Protein AF-A0A350I741-F1 (afdb_monomer_lite)

Structure (mmCIF, N/CA/C/O backbone):
data_AF-A0A350I741-F1
#
_entry.id   AF-A0A350I741-F1
#
loop_
_atom_site.group_PDB
_atom_site.id
_atom_site.type_symbol
_atom_site.label_atom_id
_atom_site.label_alt_id
_atom_site.label_comp_id
_atom_site.label_asym_id
_atom_site.label_entity_id
_atom_site.label_seq_id
_atom_site.pdbx_PDB_ins_code
_atom_site.Cartn_x
_atom_site.Cartn_y
_atom_site.Cartn_z
_atom_site.occupancy
_atom_site.B_iso_or_equiv
_atom_site.auth_seq_id
_atom_site.auth_comp_id
_atom_site.auth_asym_id
_atom_site.auth_atom_id
_atom_site.pdbx_PDB_model_num
ATOM 1 N N . VAL A 1 1 ? -9.904 -10.440 -8.939 1.00 50.00 1 VAL A N 1
ATOM 2 C CA . VAL A 1 1 ? -9.851 -10.001 -7.521 1.00 50.00 1 VAL A CA 1
ATOM 3 C C . VAL A 1 1 ? -10.732 -10.909 -6.681 1.00 50.00 1 VAL A C 1
ATOM 5 O O . VAL A 1 1 ? -11.933 -10.967 -6.919 1.00 50.00 1 VAL A O 1
ATOM 8 N N . ILE A 1 2 ? -10.148 -11.651 -5.741 1.00 50.00 2 ILE A N 1
ATOM 9 C CA . ILE A 1 2 ? -10.915 -12.431 -4.761 1.00 50.00 2 ILE A CA 1
ATOM 10 C C . ILE A 1 2 ? -11.166 -11.509 -3.566 1.00 50.00 2 ILE A C 1
ATOM 12 O O . ILE A 1 2 ? -10.208 -11.006 -2.982 1.00 50.00 2 ILE A O 1
ATOM 16 N N . ASN A 1 3 ? -12.435 -11.261 -3.238 1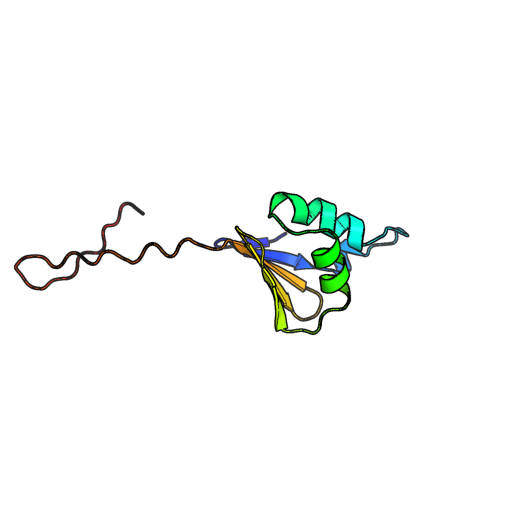.00 50.53 3 ASN A N 1
ATOM 17 C CA . ASN A 1 3 ? -12.841 -10.455 -2.088 1.00 50.53 3 ASN A CA 1
ATOM 18 C C . ASN A 1 3 ? -13.361 -11.395 -0.992 1.00 50.53 3 ASN A C 1
ATOM 20 O O . ASN A 1 3 ? -14.352 -12.101 -1.189 1.00 50.53 3 ASN A O 1
ATOM 24 N N . ARG A 1 4 ? -12.659 -11.454 0.140 1.00 49.25 4 ARG A N 1
ATOM 25 C CA . ARG A 1 4 ? -13.062 -12.222 1.326 1.00 49.25 4 ARG A CA 1
ATOM 26 C C . ARG A 1 4 ? -12.798 -11.349 2.549 1.00 49.25 4 ARG A C 1
ATOM 28 O O . ARG A 1 4 ? -11.672 -10.910 2.740 1.00 49.25 4 ARG A O 1
ATOM 35 N N . PHE A 1 5 ? -13.826 -11.106 3.363 1.00 56.81 5 PHE A N 1
ATOM 36 C CA . PHE A 1 5 ? -13.713 -10.471 4.686 1.00 56.81 5 PHE A CA 1
ATOM 37 C C . PHE A 1 5 ? -12.875 -9.173 4.736 1.00 56.81 5 PHE A C 1
ATOM 39 O O . PHE A 1 5 ? -12.038 -9.012 5.615 1.00 56.81 5 PHE A O 1
ATOM 46 N N . GLY A 1 6 ? -13.068 -8.245 3.790 1.00 64.31 6 GLY A N 1
ATOM 47 C CA . GLY A 1 6 ? -12.369 -6.947 3.802 1.00 64.31 6 GLY A CA 1
ATOM 48 C C . GLY A 1 6 ? -10.929 -6.972 3.270 1.00 64.31 6 GLY A C 1
ATOM 49 O O . GLY A 1 6 ? -10.233 -5.958 3.355 1.00 64.31 6 GLY A O 1
ATOM 50 N N . TYR A 1 7 ? -10.502 -8.099 2.692 1.00 70.19 7 TYR A N 1
ATOM 51 C CA . TYR A 1 7 ? -9.226 -8.245 1.999 1.00 70.19 7 TYR A CA 1
ATOM 52 C C . TYR A 1 7 ? -9.440 -8.385 0.494 1.00 70.19 7 TYR A C 1
ATOM 54 O O . TYR A 1 7 ? -10.281 -9.170 0.039 1.00 70.19 7 TYR A O 1
ATOM 62 N N . GLN A 1 8 ? -8.630 -7.660 -0.275 1.00 79.62 8 GLN A N 1
ATOM 63 C CA . GLN A 1 8 ? -8.526 -7.821 -1.721 1.00 79.62 8 GLN A CA 1
ATOM 64 C C . GLN A 1 8 ? -7.128 -8.316 -2.083 1.00 79.62 8 GLN A C 1
ATOM 66 O O . GLN A 1 8 ? -6.126 -7.675 -1.767 1.00 79.62 8 GLN A O 1
ATOM 71 N N . LEU A 1 9 ? -7.074 -9.465 -2.762 1.00 79.31 9 LEU A N 1
ATOM 72 C CA . LEU A 1 9 ? -5.841 -10.003 -3.331 1.00 79.31 9 LEU A CA 1
ATOM 73 C C . LEU A 1 9 ? -5.692 -9.539 -4.780 1.00 79.31 9 LEU A C 1
ATOM 75 O O . LEU A 1 9 ? -6.577 -9.782 -5.612 1.00 79.31 9 LEU A O 1
ATOM 79 N N . ILE A 1 10 ? -4.552 -8.921 -5.069 1.00 79.31 10 ILE A N 1
ATOM 80 C CA . ILE A 1 10 ? -4.164 -8.450 -6.395 1.00 79.31 10 ILE A CA 1
ATOM 81 C C . ILE A 1 10 ? -2.883 -9.179 -6.777 1.00 79.31 10 ILE A C 1
ATOM 83 O O . ILE A 1 10 ? -1.881 -9.094 -6.066 1.00 79.31 10 ILE A O 1
ATOM 87 N N . ARG A 1 11 ? -2.915 -9.914 -7.887 1.00 76.94 11 ARG A N 1
ATOM 88 C CA . ARG A 1 11 ? -1.741 -10.625 -8.386 1.00 76.94 11 ARG A CA 1
ATOM 89 C C . ARG A 1 11 ? -1.017 -9.756 -9.404 1.00 76.94 11 ARG A C 1
ATOM 91 O O . ARG A 1 11 ? -1.647 -9.215 -10.311 1.00 76.94 11 ARG A O 1
ATOM 98 N N . LEU A 1 12 ? 0.285 -9.562 -9.213 1.00 73.06 12 LEU A N 1
ATOM 99 C CA . LEU A 1 12 ? 1.065 -8.664 -10.065 1.00 73.06 12 LEU A CA 1
ATOM 100 C C . LEU A 1 12 ? 1.306 -9.251 -11.456 1.00 73.06 12 LEU A C 1
ATOM 102 O O . LEU A 1 12 ? 1.338 -8.506 -12.424 1.00 73.06 12 LEU A O 1
ATOM 106 N N . ASP A 1 13 ? 1.431 -10.568 -11.570 1.00 71.31 13 ASP A N 1
ATOM 107 C CA . ASP A 1 13 ? 1.568 -11.274 -12.848 1.00 71.31 13 ASP A CA 1
ATOM 108 C C . ASP A 1 13 ? 0.357 -11.061 -13.774 1.00 71.31 13 ASP A C 1
ATOM 110 O O . ASP A 1 13 ? 0.531 -10.847 -14.970 1.00 71.31 13 ASP A O 1
ATOM 114 N N . GLU A 1 14 ? -0.859 -11.016 -13.224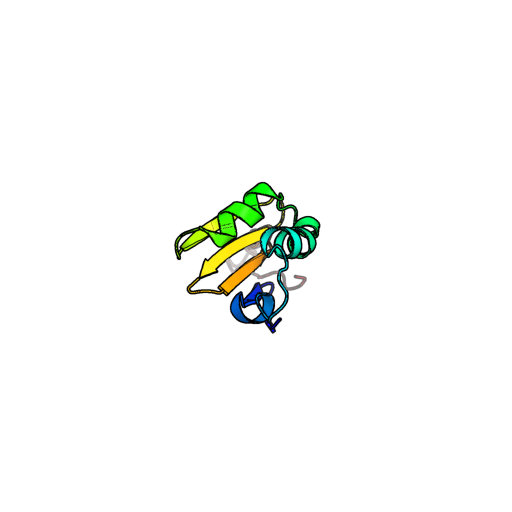 1.00 67.81 14 GLU A N 1
ATOM 115 C CA . GLU A 1 14 ? -2.079 -10.697 -13.980 1.00 67.81 14 GLU A CA 1
ATOM 116 C C . GLU A 1 14 ? -2.102 -9.238 -14.481 1.00 67.81 14 GLU A C 1
ATOM 118 O O . GLU A 1 14 ? -2.666 -8.966 -15.542 1.00 67.81 14 GLU A O 1
ATOM 123 N N . LEU A 1 15 ? -1.471 -8.308 -13.750 1.00 65.62 15 LEU A N 1
ATOM 124 C CA . LEU A 1 15 ? -1.363 -6.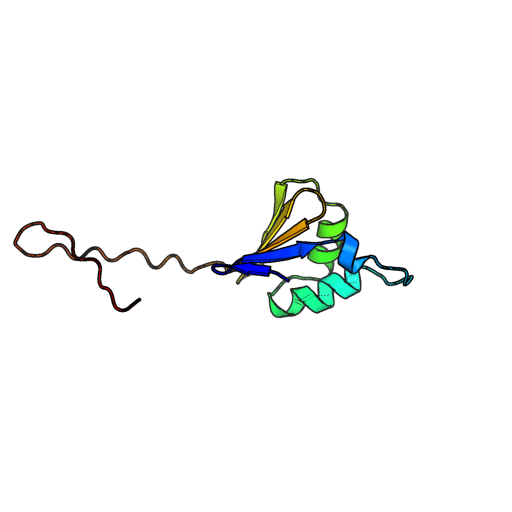887 -14.118 1.00 65.62 15 LEU A CA 1
ATOM 125 C C . LEU A 1 15 ? -0.284 -6.609 -15.177 1.00 65.62 15 LEU A C 1
ATOM 127 O O . LEU A 1 15 ? -0.337 -5.575 -15.836 1.00 65.62 15 LEU A O 1
ATOM 131 N N . VAL A 1 16 ? 0.689 -7.510 -15.331 1.00 60.16 16 VAL A N 1
ATOM 132 C CA . VAL A 1 16 ? 1.884 -7.330 -16.178 1.00 60.16 16 VAL A CA 1
ATOM 133 C C . VAL A 1 16 ? 1.685 -7.878 -17.606 1.00 60.16 16 VAL A C 1
ATOM 135 O O . VAL A 1 16 ? 2.608 -7.843 -18.412 1.00 60.16 16 VAL A O 1
ATOM 138 N N . ASN A 1 17 ? 0.485 -8.345 -17.970 1.00 53.59 17 ASN A N 1
ATOM 139 C CA . ASN A 1 17 ? 0.241 -8.945 -19.287 1.00 53.59 17 ASN A CA 1
ATOM 140 C C . ASN A 1 17 ? 0.507 -7.979 -20.468 1.00 53.59 17 ASN A C 1
ATOM 142 O O . ASN A 1 17 ? -0.258 -7.047 -20.718 1.00 53.59 17 ASN A O 1
ATOM 146 N N . ASP A 1 18 ? 1.586 -8.283 -21.200 1.00 51.56 18 ASP A N 1
ATOM 147 C CA . ASP A 1 18 ? 1.974 -7.974 -22.592 1.00 51.56 18 ASP A CA 1
ATOM 148 C C . ASP A 1 18 ? 1.943 -6.538 -23.133 1.00 51.56 18 ASP A C 1
ATOM 150 O O . ASP A 1 18 ? 2.494 -6.283 -24.208 1.00 51.56 18 ASP A O 1
ATOM 154 N N . TYR A 1 19 ? 1.388 -5.566 -22.421 1.00 49.19 19 TYR A N 1
ATOM 155 C CA . TYR A 1 19 ? 1.459 -4.172 -22.839 1.00 49.19 19 TYR A CA 1
ATOM 156 C C . TYR A 1 19 ? 2.592 -3.462 -22.104 1.00 49.19 19 TYR A C 1
ATOM 158 O O . TYR A 1 19 ? 2.767 -3.621 -20.901 1.00 49.19 19 TYR A O 1
ATOM 166 N N . ASN A 1 20 ? 3.354 -2.661 -22.852 1.00 55.75 20 ASN A N 1
ATOM 167 C CA . ASN A 1 20 ? 4.452 -1.787 -22.420 1.00 55.75 20 ASN A CA 1
ATOM 168 C C . ASN A 1 20 ? 3.948 -0.645 -21.504 1.00 55.75 20 ASN A C 1
ATOM 170 O O . ASN A 1 20 ? 4.179 0.536 -21.759 1.00 55.75 20 ASN A O 1
ATOM 174 N N . VAL A 1 21 ? 3.137 -0.999 -20.511 1.00 62.94 21 VAL A N 1
ATOM 175 C CA . VAL A 1 21 ? 2.393 -0.113 -19.632 1.00 62.94 21 VAL A CA 1
ATOM 176 C C . VAL A 1 21 ? 3.206 0.066 -18.371 1.00 62.94 21 VAL A C 1
ATOM 178 O O . VAL A 1 21 ? 3.698 -0.892 -17.774 1.00 62.94 21 VAL A O 1
ATOM 181 N N . ASP A 1 22 ? 3.332 1.321 -17.958 1.00 76.31 22 ASP A N 1
ATOM 182 C CA . ASP A 1 22 ? 3.909 1.655 -16.673 1.00 76.31 22 ASP A CA 1
ATOM 183 C C . ASP A 1 22 ? 3.011 1.091 -15.559 1.00 76.31 22 ASP A C 1
ATOM 185 O O . ASP A 1 22 ? 1.984 1.665 -15.189 1.00 76.31 22 ASP A O 1
ATOM 189 N N . VAL A 1 23 ? 3.403 -0.070 -15.031 1.00 77.62 23 VAL A N 1
ATOM 190 C CA . VAL A 1 23 ? 2.701 -0.778 -13.953 1.00 77.62 23 VAL A CA 1
ATOM 191 C C . VAL A 1 23 ? 2.524 0.134 -12.735 1.00 77.62 23 VAL A C 1
ATOM 193 O O . VAL A 1 23 ? 1.539 0.006 -12.011 1.00 77.62 23 VAL A O 1
ATOM 196 N N . SER A 1 24 ? 3.420 1.108 -12.524 1.00 77.88 24 SER A N 1
ATOM 197 C CA . SER A 1 24 ? 3.294 2.054 -11.413 1.00 77.88 24 SER A CA 1
ATOM 198 C C . SER A 1 24 ? 2.100 2.997 -11.582 1.00 77.88 24 SER A C 1
ATOM 200 O O . SER A 1 24 ? 1.401 3.264 -10.602 1.00 77.88 24 SER A O 1
ATOM 202 N N . GLN A 1 25 ? 1.795 3.422 -12.814 1.00 82.56 25 GLN A N 1
ATOM 203 C CA . GLN A 1 25 ? 0.596 4.209 -13.109 1.00 82.56 25 GLN A CA 1
ATOM 204 C C . GLN A 1 25 ? -0.680 3.380 -12.966 1.00 82.56 25 GLN A C 1
ATOM 206 O O . GLN A 1 25 ? -1.658 3.884 -12.418 1.00 82.56 25 GLN A O 1
ATOM 211 N N . LEU A 1 26 ? -0.676 2.115 -13.403 1.00 82.88 26 LEU A N 1
ATOM 212 C CA . LEU A 1 26 ? -1.824 1.218 -13.212 1.00 82.88 26 LEU A CA 1
ATOM 213 C C . LEU A 1 26 ? -2.119 0.991 -11.727 1.00 82.88 26 LEU A C 1
ATOM 215 O O . LEU A 1 26 ? -3.265 1.113 -11.293 1.00 82.88 26 LEU A O 1
ATOM 219 N N . LEU A 1 27 ? -1.082 0.707 -10.935 1.00 84.81 27 LEU A N 1
ATOM 220 C CA . LEU A 1 27 ? -1.222 0.553 -9.490 1.00 84.81 27 LEU A CA 1
ATOM 221 C C . LEU A 1 27 ? -1.715 1.846 -8.844 1.00 84.81 27 LEU A C 1
ATOM 223 O O . LEU A 1 27 ? -2.582 1.788 -7.980 1.00 84.81 27 LEU A O 1
ATOM 227 N N . TYR A 1 28 ? -1.231 3.008 -9.286 1.00 87.12 28 TYR A N 1
ATOM 228 C CA . TYR A 1 28 ? -1.718 4.287 -8.778 1.00 87.12 28 TYR A CA 1
ATOM 229 C C . TYR A 1 28 ? -3.191 4.534 -9.121 1.00 87.12 28 TYR A C 1
ATOM 231 O O . TYR A 1 28 ? -3.962 4.911 -8.242 1.00 87.12 28 TYR A O 1
ATOM 239 N N . GLN A 1 29 ? -3.624 4.264 -10.354 1.00 85.88 29 GLN A N 1
ATOM 240 C CA . GLN A 1 29 ? -5.040 4.362 -10.722 1.00 85.88 29 GLN A CA 1
ATOM 241 C C . GLN A 1 29 ? -5.907 3.461 -9.839 1.00 85.88 29 GLN A C 1
ATOM 243 O O . GLN A 1 29 ? -6.954 3.899 -9.366 1.00 85.88 29 GLN A O 1
ATOM 248 N N . PHE A 1 30 ? -5.440 2.245 -9.551 1.00 85.31 30 PHE A N 1
ATOM 249 C CA . PHE A 1 30 ? -6.159 1.310 -8.693 1.00 85.31 30 PHE A CA 1
ATOM 250 C C . PHE A 1 30 ? -6.152 1.731 -7.214 1.00 85.31 30 PHE A C 1
ATOM 252 O O . PHE A 1 30 ? -7.170 1.616 -6.533 1.00 85.31 30 PHE A O 1
ATOM 259 N N . PHE A 1 31 ? -5.023 2.232 -6.704 1.00 88.56 31 PHE A N 1
ATOM 260 C CA . PHE A 1 31 ? -4.835 2.501 -5.277 1.00 88.56 31 PHE A CA 1
ATOM 261 C C . PHE A 1 31 ? -5.126 3.932 -4.825 1.00 88.56 31 PHE A C 1
ATOM 263 O O . PHE A 1 31 ? -5.293 4.168 -3.625 1.00 88.56 31 PHE A O 1
ATOM 270 N N . SER A 1 32 ? -5.257 4.876 -5.757 1.00 88.06 32 SER A N 1
ATOM 271 C CA . SER A 1 32 ? -5.589 6.275 -5.458 1.00 88.06 32 SER A CA 1
ATOM 272 C C . SER A 1 32 ? -6.915 6.409 -4.703 1.00 88.06 32 SER A C 1
ATOM 274 O O . SER A 1 32 ? -6.997 7.169 -3.740 1.00 88.06 32 SER A O 1
ATOM 276 N N . GLY A 1 33 ? -7.919 5.593 -5.052 1.00 85.94 33 GLY A N 1
ATOM 277 C CA . GLY A 1 33 ? -9.211 5.537 -4.358 1.00 85.94 33 GLY A CA 1
ATOM 278 C C . GLY A 1 33 ? -9.141 5.027 -2.914 1.00 85.94 33 GLY A C 1
ATOM 279 O O . GLY A 1 33 ? -10.080 5.233 -2.150 1.00 85.94 33 GLY A O 1
ATOM 280 N N . TYR A 1 34 ? -8.028 4.403 -2.519 1.00 88.19 34 TYR A N 1
ATOM 281 C CA . TYR A 1 34 ? -7.781 3.931 -1.155 1.00 88.19 34 TYR A CA 1
ATOM 282 C C . TYR A 1 34 ? -6.812 4.842 -0.383 1.00 88.19 34 TYR A C 1
ATOM 284 O O . TYR A 1 34 ? -6.430 4.510 0.733 1.00 88.19 34 TYR A O 1
ATOM 292 N N . GLY A 1 35 ? -6.424 5.994 -0.946 1.00 88.94 35 GLY A N 1
ATOM 293 C CA . GLY A 1 35 ? -5.582 6.991 -0.275 1.00 88.94 35 GLY A CA 1
ATOM 294 C C . GLY A 1 35 ? -4.074 6.767 -0.416 1.00 88.94 35 GLY A C 1
ATOM 295 O O . GLY A 1 35 ? -3.303 7.354 0.341 1.00 88.94 35 GLY A O 1
ATOM 296 N N . PHE A 1 36 ? -3.633 5.931 -1.359 1.00 90.94 36 PHE A N 1
ATOM 297 C CA . PHE A 1 36 ? -2.208 5.744 -1.642 1.00 90.94 36 PHE A CA 1
ATOM 298 C C . PHE A 1 36 ? -1.701 6.726 -2.696 1.00 90.94 36 PHE A C 1
ATOM 300 O O . PHE A 1 36 ? -2.389 7.056 -3.663 1.00 90.94 36 PHE A O 1
ATOM 307 N N . THR A 1 37 ? -0.460 7.175 -2.519 1.00 91.12 37 THR A N 1
ATOM 308 C CA . THR A 1 37 ? 0.202 8.090 -3.455 1.00 91.12 37 THR A CA 1
ATOM 309 C C . THR A 1 37 ? 0.893 7.339 -4.591 1.00 91.12 37 THR A C 1
ATOM 311 O O . THR A 1 37 ? 1.178 6.141 -4.500 1.00 91.12 37 THR A O 1
ATOM 314 N N . GLU A 1 38 ? 1.223 8.060 -5.661 1.00 88.56 38 GLU A N 1
ATOM 315 C CA . GLU A 1 38 ? 2.013 7.520 -6.771 1.00 88.56 38 GLU A CA 1
ATOM 316 C C . GLU A 1 38 ? 3.387 7.008 -6.294 1.00 88.56 38 GLU A C 1
ATOM 318 O O . GLU A 1 38 ? 3.842 5.943 -6.714 1.00 88.56 38 GLU A O 1
ATOM 323 N N . ASP A 1 39 ? 4.021 7.715 -5.353 1.00 89.19 39 ASP A N 1
ATOM 324 C CA . ASP A 1 39 ? 5.291 7.302 -4.745 1.00 89.19 39 ASP A CA 1
ATOM 325 C C . ASP A 1 39 ? 5.159 5.974 -3.979 1.00 89.19 39 ASP A C 1
ATOM 327 O O . ASP A 1 39 ? 6.017 5.097 -4.113 1.00 89.19 39 ASP A O 1
ATOM 331 N N . ASN A 1 40 ? 4.056 5.765 -3.246 1.00 88.25 40 ASN A N 1
ATOM 332 C CA . ASN A 1 40 ? 3.796 4.471 -2.606 1.00 88.25 40 ASN A CA 1
ATOM 333 C C . ASN A 1 40 ? 3.710 3.346 -3.643 1.00 88.25 40 ASN A C 1
ATOM 335 O O . ASN A 1 40 ? 4.303 2.290 -3.439 1.00 88.25 40 ASN A O 1
ATOM 339 N N . CYS A 1 41 ? 3.037 3.582 -4.771 1.00 86.44 41 CYS A N 1
ATOM 340 C CA . CYS A 1 41 ? 2.859 2.583 -5.827 1.00 86.44 41 CYS A CA 1
ATOM 341 C C . CYS A 1 41 ? 4.185 2.229 -6.520 1.00 86.44 41 CYS A C 1
ATOM 343 O O . CYS A 1 41 ? 4.468 1.053 -6.748 1.00 86.44 41 CYS A O 1
ATOM 345 N N . LYS A 1 42 ? 5.049 3.222 -6.774 1.00 86.56 42 LYS A N 1
ATOM 346 C CA . LYS A 1 42 ? 6.411 2.994 -7.293 1.00 86.56 42 LYS A CA 1
ATOM 347 C C . LYS A 1 42 ? 7.258 2.172 -6.324 1.00 86.56 42 LYS A C 1
ATOM 349 O O . LYS A 1 42 ? 7.950 1.240 -6.734 1.00 86.56 42 LYS A O 1
ATOM 354 N N . LYS A 1 43 ? 7.173 2.477 -5.027 1.00 88.50 43 LYS A N 1
ATOM 355 C CA . LYS A 1 43 ? 7.883 1.724 -3.985 1.00 88.50 43 LYS A CA 1
ATOM 356 C C . LYS A 1 43 ? 7.347 0.301 -3.832 1.00 88.50 43 LYS A C 1
ATOM 358 O O . LYS A 1 43 ? 8.152 -0.602 -3.644 1.00 88.50 43 LYS A O 1
ATOM 363 N N . CYS A 1 44 ? 6.041 0.071 -3.988 1.00 84.44 44 CYS A N 1
ATOM 364 C CA . CYS A 1 44 ? 5.439 -1.269 -3.923 1.00 84.44 44 CYS A CA 1
ATOM 365 C C . CYS A 1 44 ? 6.064 -2.247 -4.929 1.00 84.44 44 CYS A C 1
ATOM 367 O O . CYS A 1 44 ? 6.285 -3.405 -4.591 1.00 84.44 44 CYS A O 1
ATOM 369 N N . LEU A 1 45 ? 6.397 -1.779 -6.137 1.00 82.00 45 LEU A N 1
ATOM 370 C CA . LEU A 1 45 ? 6.971 -2.614 -7.201 1.00 82.00 45 LEU A CA 1
ATOM 371 C C . LEU A 1 45 ? 8.385 -3.123 -6.903 1.00 82.00 45 LEU A C 1
ATOM 373 O O . LEU A 1 45 ? 8.796 -4.149 -7.435 1.00 82.00 45 LEU A O 1
ATOM 377 N N . THR A 1 46 ? 9.137 -2.400 -6.073 1.00 84.69 46 THR A N 1
ATOM 378 C CA . THR A 1 46 ? 10.529 -2.733 -5.719 1.00 84.69 46 THR A CA 1
ATOM 379 C C . THR A 1 46 ? 10.683 -3.158 -4.257 1.00 84.69 46 THR A C 1
ATOM 381 O O . THR A 1 46 ? 11.786 -3.471 -3.804 1.00 84.69 46 THR A O 1
ATOM 384 N N . ALA A 1 47 ? 9.581 -3.183 -3.509 1.00 86.75 47 ALA A N 1
ATOM 385 C CA . ALA A 1 47 ? 9.552 -3.527 -2.102 1.00 86.75 47 ALA A CA 1
ATOM 386 C C . ALA A 1 47 ? 9.839 -5.014 -1.866 1.00 86.75 47 ALA A C 1
ATOM 388 O O . ALA A 1 47 ? 9.498 -5.891 -2.662 1.00 86.75 47 ALA A O 1
ATOM 389 N N . LYS A 1 48 ? 10.456 -5.311 -0.721 1.00 90.44 48 LYS A N 1
ATOM 390 C CA . LYS A 1 48 ? 10.717 -6.691 -0.302 1.00 90.44 48 LYS A CA 1
ATOM 391 C C . LYS A 1 48 ? 9.430 -7.345 0.199 1.00 90.44 48 LYS A C 1
ATOM 393 O O . LYS A 1 48 ? 8.562 -6.670 0.747 1.00 90.44 48 LYS A O 1
ATOM 398 N N . VAL A 1 49 ? 9.342 -8.668 0.079 1.00 89.62 49 VAL A N 1
ATOM 399 C CA . VAL A 1 49 ? 8.272 -9.459 0.711 1.00 89.62 49 VAL A CA 1
ATOM 400 C C . VAL A 1 49 ? 8.187 -9.129 2.206 1.00 89.62 49 VAL A C 1
ATOM 402 O O . VAL A 1 49 ? 9.216 -9.049 2.877 1.00 89.62 49 VAL A O 1
ATOM 405 N N . GLY A 1 50 ? 6.967 -8.927 2.703 1.00 89.38 50 GLY A N 1
ATOM 406 C CA . GLY A 1 50 ? 6.681 -8.481 4.067 1.00 89.38 50 GLY A CA 1
ATOM 407 C C . GLY A 1 50 ? 6.704 -6.962 4.258 1.00 89.38 50 GLY A C 1
ATOM 408 O O . GLY A 1 50 ? 6.500 -6.502 5.374 1.00 89.38 50 GLY A O 1
ATOM 409 N N . SER A 1 51 ? 6.958 -6.174 3.206 1.00 91.50 51 SER A N 1
ATOM 410 C CA . SER A 1 51 ? 6.853 -4.712 3.292 1.00 91.50 51 SER A CA 1
ATOM 411 C C . SER A 1 51 ? 5.392 -4.279 3.357 1.00 91.50 51 SER A C 1
ATOM 413 O O . SER A 1 51 ? 4.551 -4.819 2.632 1.00 91.50 51 SER A O 1
ATOM 415 N N . GLU A 1 52 ? 5.126 -3.259 4.169 1.00 92.50 52 GLU A N 1
ATOM 416 C CA . GLU A 1 52 ? 3.803 -2.666 4.336 1.00 92.50 52 GLU A CA 1
ATOM 417 C C . GLU A 1 52 ? 3.805 -1.182 3.957 1.00 92.50 52 GLU A C 1
ATOM 419 O O . GLU A 1 52 ? 4.763 -0.451 4.223 1.00 92.50 52 GLU A O 1
ATOM 424 N N . PHE A 1 53 ? 2.714 -0.738 3.336 1.00 91.94 53 PHE A N 1
ATOM 425 C CA . PHE A 1 53 ? 2.444 0.665 3.045 1.00 91.94 53 PHE A CA 1
ATOM 426 C C . PHE A 1 53 ? 1.102 1.053 3.644 1.00 91.94 53 PHE A C 1
ATOM 428 O O . PHE A 1 53 ? 0.127 0.311 3.542 1.00 91.94 53 PHE A O 1
ATOM 435 N N . HIS A 1 54 ? 1.043 2.246 4.223 1.00 91.62 54 HIS A N 1
ATOM 436 C CA . HIS A 1 54 ? -0.125 2.713 4.953 1.00 91.62 54 HIS A CA 1
ATOM 437 C C . HIS A 1 54 ? -0.729 3.935 4.269 1.00 91.62 54 HIS A C 1
ATOM 439 O O . HIS A 1 54 ? -0.019 4.874 3.912 1.00 91.62 54 HIS A O 1
ATOM 445 N N . SER A 1 55 ? -2.049 3.924 4.139 1.00 89.94 55 SER A N 1
ATOM 446 C CA . SER A 1 55 ? -2.868 5.106 3.869 1.00 89.94 55 SER A CA 1
ATOM 447 C C . SER A 1 55 ? -3.698 5.429 5.112 1.00 89.94 55 SER A C 1
ATOM 449 O O . SER A 1 55 ? -3.603 4.744 6.133 1.00 89.94 55 SER A O 1
ATOM 451 N N . GLU A 1 56 ? -4.537 6.455 5.052 1.00 86.75 56 GLU A N 1
ATOM 452 C CA . GLU A 1 56 ? -5.471 6.758 6.139 1.00 86.75 56 GLU A CA 1
ATOM 453 C C . GLU A 1 56 ? -6.476 5.619 6.378 1.00 86.75 56 GLU A C 1
ATOM 455 O O . GLU A 1 56 ? -6.782 5.294 7.521 1.00 86.75 56 GLU A O 1
ATOM 460 N N . THR A 1 57 ? -6.935 4.955 5.312 1.00 84.31 57 THR A N 1
ATOM 461 C CA . THR A 1 57 ? -8.077 4.027 5.374 1.00 84.31 57 THR A CA 1
ATOM 462 C C . THR A 1 57 ? -7.716 2.565 5.114 1.00 84.31 57 THR A C 1
ATOM 464 O O . THR A 1 57 ? -8.515 1.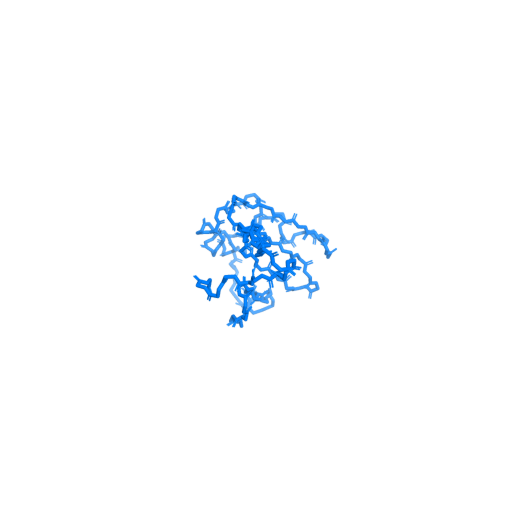680 5.415 1.00 84.31 57 THR A O 1
ATOM 467 N N . HIS A 1 58 ? -6.538 2.284 4.553 1.00 90.44 58 HIS A N 1
ATOM 468 C CA . HIS A 1 58 ? -6.117 0.949 4.125 1.00 90.44 58 HIS A CA 1
ATOM 469 C C . HIS A 1 58 ? -4.619 0.702 4.353 1.00 90.44 58 HIS A C 1
ATOM 471 O O . HIS A 1 58 ? -3.813 1.635 4.394 1.00 90.44 58 HIS A O 1
ATOM 477 N N . ASP A 1 59 ? -4.254 -0.574 4.415 1.00 90.81 59 ASP A N 1
ATOM 478 C CA . ASP A 1 59 ? -2.883 -1.076 4.388 1.00 90.81 59 ASP A CA 1
ATOM 479 C C . ASP A 1 59 ? -2.654 -1.918 3.126 1.00 90.81 59 ASP A C 1
ATOM 481 O O . ASP A 1 59 ? -3.541 -2.660 2.694 1.00 90.81 59 ASP A O 1
ATOM 485 N N . LEU A 1 60 ? -1.455 -1.822 2.556 1.00 91.00 60 LEU A N 1
ATOM 486 C CA . LEU A 1 60 ? -0.969 -2.671 1.469 1.00 91.00 60 LEU A CA 1
ATOM 487 C C . LEU A 1 60 ? 0.179 -3.533 1.979 1.00 91.00 60 LEU A C 1
ATOM 489 O O . LEU A 1 60 ? 1.187 -2.994 2.426 1.00 91.00 60 LEU A O 1
ATOM 493 N N . LEU A 1 61 ? 0.051 -4.851 1.853 1.00 91.50 61 LEU A N 1
ATOM 494 C CA . LEU A 1 61 ? 1.091 -5.822 2.188 1.00 91.50 61 LEU A CA 1
ATOM 495 C C . LEU A 1 61 ? 1.620 -6.486 0.914 1.00 91.50 61 LEU A C 1
ATOM 497 O O . LEU A 1 61 ? 0.847 -6.988 0.094 1.00 91.50 61 LEU A O 1
ATOM 501 N N . ILE A 1 62 ? 2.944 -6.516 0.773 1.00 90.94 62 ILE A N 1
ATOM 502 C CA . ILE A 1 62 ? 3.627 -7.186 -0.335 1.00 90.94 62 ILE A CA 1
ATOM 503 C C . ILE A 1 62 ? 3.944 -8.629 0.055 1.00 90.94 62 ILE A C 1
ATOM 505 O O . ILE A 1 62 ? 4.753 -8.867 0.954 1.00 90.94 62 ILE A O 1
ATOM 509 N N . ASP A 1 63 ? 3.369 -9.597 -0.658 1.00 87.19 63 ASP A N 1
ATOM 510 C CA . ASP A 1 63 ? 3.600 -11.021 -0.409 1.00 87.19 63 ASP A CA 1
ATOM 511 C C . ASP A 1 63 ? 3.825 -11.816 -1.702 1.00 87.19 63 ASP A C 1
ATOM 513 O O . ASP A 1 63 ? 2.900 -12.052 -2.475 1.00 87.19 63 ASP A O 1
ATOM 517 N N . ARG A 1 64 ? 5.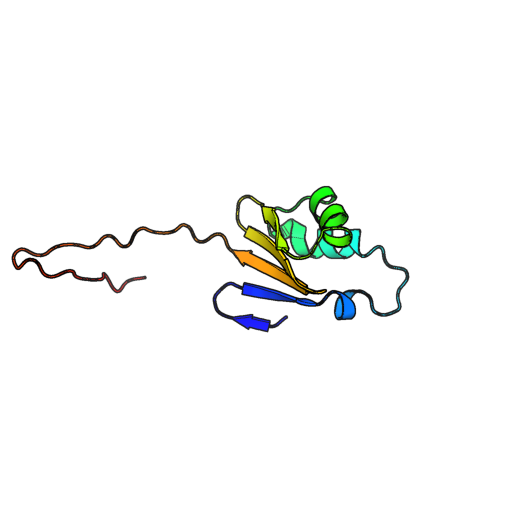071 -12.251 -1.935 1.00 85.62 64 ARG A N 1
ATOM 518 C CA . ARG A 1 64 ? 5.472 -13.197 -3.002 1.00 85.62 64 ARG A CA 1
ATOM 519 C C . ARG A 1 64 ? 4.794 -12.954 -4.366 1.00 85.62 64 ARG A C 1
ATOM 521 O O . ARG A 1 64 ? 4.197 -13.863 -4.933 1.00 85.62 64 ARG A O 1
ATOM 528 N N . GLY A 1 65 ? 4.886 -11.729 -4.890 1.00 79.19 65 GLY A N 1
ATOM 529 C CA . GLY A 1 65 ? 4.285 -11.356 -6.183 1.00 79.19 65 GLY A CA 1
ATOM 530 C C . GLY A 1 65 ? 2.802 -10.970 -6.113 1.00 79.19 65 GLY A C 1
ATOM 531 O O . GLY A 1 65 ? 2.182 -10.700 -7.139 1.00 79.19 65 GLY A O 1
ATOM 532 N N . ASN A 1 66 ? 2.237 -10.900 -4.911 1.00 84.50 66 ASN A N 1
ATOM 533 C CA . ASN A 1 66 ? 0.893 -10.413 -4.652 1.00 84.50 66 ASN A CA 1
ATOM 534 C C . ASN A 1 66 ? 0.942 -9.122 -3.842 1.00 84.50 66 ASN A C 1
ATOM 536 O O . ASN A 1 66 ? 1.844 -8.899 -3.029 1.00 84.50 66 ASN A O 1
ATOM 540 N 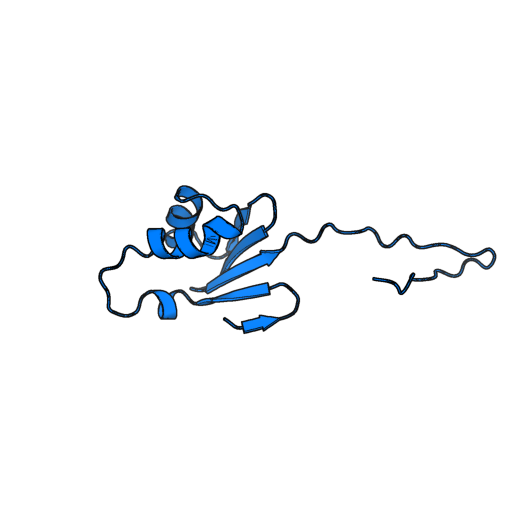N . ILE A 1 67 ? -0.090 -8.313 -4.034 1.00 87.69 67 ILE A N 1
ATOM 541 C CA . ILE A 1 67 ? -0.416 -7.184 -3.182 1.00 87.69 67 ILE A CA 1
ATOM 542 C C . ILE A 1 67 ? -1.725 -7.508 -2.469 1.00 87.69 67 ILE A C 1
ATOM 544 O O . ILE A 1 67 ? -2.740 -7.821 -3.099 1.00 87.69 67 ILE A O 1
ATOM 548 N N . ILE A 1 68 ? -1.689 -7.447 -1.144 1.00 88.69 68 ILE A N 1
ATOM 549 C CA . ILE A 1 68 ? -2.850 -7.640 -0.284 1.00 88.69 68 ILE A CA 1
ATOM 550 C C . ILE A 1 68 ? -3.283 -6.264 0.204 1.00 88.69 68 ILE A C 1
ATOM 552 O O . ILE A 1 68 ? -2.572 -5.623 0.974 1.00 88.69 68 ILE A O 1
ATOM 556 N N . LEU A 1 69 ? -4.454 -5.820 -0.240 1.00 88.25 69 LEU A N 1
ATOM 557 C CA . LEU A 1 69 ? -5.092 -4.605 0.245 1.00 88.25 69 LEU A CA 1
ATOM 558 C C . LEU A 1 69 ? -6.037 -4.966 1.395 1.00 88.25 69 LEU A C 1
ATOM 560 O O . LEU A 1 69 ? -6.944 -5.787 1.228 1.00 88.25 69 LEU A O 1
ATOM 564 N N . ARG A 1 70 ? -5.828 -4.341 2.554 1.00 87.56 70 ARG A N 1
ATOM 565 C CA . ARG A 1 70 ? -6.632 -4.514 3.768 1.00 87.56 70 ARG A CA 1
ATOM 566 C C . ARG A 1 70 ? -7.241 -3.179 4.169 1.00 87.56 70 ARG A C 1
ATOM 568 O O . ARG A 1 70 ? -6.518 -2.200 4.313 1.00 87.56 70 ARG A O 1
ATOM 575 N N . ARG A 1 71 ? -8.550 -3.133 4.417 1.00 85.44 71 ARG A N 1
ATOM 576 C CA . ARG A 1 71 ? -9.164 -1.961 5.056 1.00 85.44 71 ARG A CA 1
ATOM 577 C C . ARG A 1 71 ? -8.697 -1.862 6.504 1.00 85.44 71 ARG A C 1
ATOM 579 O O . ARG A 1 71 ? -8.732 -2.851 7.236 1.00 85.44 71 ARG A O 1
ATOM 586 N N . LYS A 1 72 ? -8.288 -0.670 6.930 1.00 85.50 72 LYS A N 1
ATOM 587 C CA . LYS A 1 72 ? -8.136 -0.371 8.350 1.00 85.50 72 LYS A CA 1
ATOM 588 C C . LYS A 1 72 ? -9.533 -0.401 8.942 1.00 85.50 72 LYS A C 1
ATOM 590 O O . LYS A 1 72 ? -10.337 0.498 8.710 1.00 85.50 72 LYS A O 1
ATOM 595 N N . ASN A 1 73 ? -9.853 -1.482 9.638 1.00 69.50 73 ASN A N 1
ATOM 596 C CA . ASN A 1 73 ? -11.011 -1.460 10.505 1.00 69.50 73 ASN A CA 1
ATOM 597 C C . ASN A 1 73 ? -10.686 -0.465 11.616 1.00 69.50 73 ASN A C 1
ATOM 599 O O . ASN A 1 73 ? -9.652 -0.596 12.275 1.00 69.50 73 ASN A O 1
ATOM 603 N N . GLU A 1 74 ? -11.566 0.512 11.831 1.00 59.56 74 GLU A N 1
ATOM 604 C CA . GLU A 1 74 ? -11.699 1.054 13.174 1.00 59.56 74 GLU A CA 1
ATOM 605 C C . GLU A 1 74 ? -11.993 -0.158 14.044 1.00 59.56 74 GLU A C 1
ATOM 607 O O . GLU A 1 74 ? -13.028 -0.812 13.902 1.00 59.56 74 GLU A O 1
ATOM 612 N N . PHE A 1 75 ? -11.019 -0.549 14.856 1.00 55.34 75 PHE A N 1
ATOM 613 C CA . PHE A 1 75 ? -11.268 -1.506 15.906 1.00 55.34 75 PHE A CA 1
ATOM 614 C C . PHE A 1 75 ? -12.275 -0.808 16.816 1.00 55.34 75 PHE A C 1
ATOM 616 O O . PHE A 1 75 ? -11.875 -0.014 17.661 1.00 55.34 75 PHE A O 1
ATOM 623 N N . LYS A 1 76 ? -13.579 -1.018 16.598 1.00 51.84 76 LYS A N 1
ATOM 624 C CA . LYS A 1 76 ? -14.551 -0.750 17.648 1.00 51.84 76 LYS A CA 1
ATOM 625 C C . LYS A 1 76 ? -14.141 -1.703 18.764 1.00 51.84 76 LYS A C 1
ATOM 627 O O . LYS A 1 76 ? -14.186 -2.917 18.537 1.00 51.84 76 LYS A O 1
ATOM 632 N N . PRO A 1 77 ? -13.643 -1.202 19.907 1.00 53.38 77 PRO A N 1
ATOM 633 C CA . PRO A 1 77 ? -13.492 -2.077 21.048 1.00 53.38 77 PRO A CA 1
ATOM 634 C C . PRO A 1 77 ? -14.855 -2.732 21.254 1.00 53.38 77 PRO A C 1
ATOM 636 O O . PRO A 1 77 ? -15.876 -2.051 21.182 1.00 53.38 77 PRO A O 1
ATOM 639 N N . LEU A 1 78 ? -14.876 -4.053 21.427 1.00 57.69 78 LEU A N 1
ATOM 640 C CA . LEU A 1 78 ? -16.076 -4.692 21.941 1.00 57.69 78 LEU A CA 1
ATOM 641 C C . LEU A 1 78 ? -16.354 -4.031 23.289 1.00 57.69 78 LEU A C 1
ATOM 643 O O . LEU A 1 78 ? -15.605 -4.243 24.246 1.00 57.69 78 LEU A O 1
ATOM 647 N N . GLU A 1 79 ? -17.379 -3.185 23.339 1.00 56.78 79 GLU A N 1
ATOM 648 C CA . GLU A 1 79 ? -17.930 -2.706 24.595 1.00 56.78 79 GLU A CA 1
ATOM 649 C C . GLU A 1 79 ? -18.600 -3.914 25.237 1.00 56.78 79 GLU A C 1
ATOM 651 O O . GLU A 1 79 ? -19.705 -4.320 24.894 1.00 56.78 79 GLU A O 1
ATOM 656 N N . LEU A 1 80 ? -17.835 -4.589 26.090 1.00 58.00 80 LEU A N 1
ATOM 657 C CA . LEU A 1 80 ? -18.336 -5.683 26.894 1.00 58.00 80 LEU A CA 1
ATOM 658 C C . LEU A 1 80 ? -19.162 -5.068 28.019 1.00 58.00 80 LEU A C 1
ATOM 660 O O . LEU A 1 80 ? -18.610 -4.643 29.037 1.00 58.00 80 LEU A O 1
ATOM 664 N N . GLU A 1 81 ? -20.476 -5.023 27.842 1.00 62.06 81 GLU A N 1
ATOM 665 C CA . GLU A 1 81 ? -21.364 -4.723 28.954 1.00 62.06 81 GLU A CA 1
ATOM 666 C C . GLU A 1 81 ? -21.362 -5.912 29.921 1.00 62.06 81 GLU A C 1
ATOM 668 O O . GLU A 1 81 ? -21.622 -7.065 29.556 1.00 62.06 81 GLU A O 1
ATOM 673 N N . VAL A 1 82 ? -21.011 -5.624 31.174 1.00 63.12 82 VAL A N 1
ATOM 674 C CA . VAL A 1 82 ? -21.117 -6.572 32.280 1.00 63.12 82 VAL A CA 1
ATOM 675 C C . VAL A 1 82 ? -22.463 -6.320 32.932 1.00 63.12 82 VAL A C 1
ATOM 677 O O . VAL A 1 82 ? -22.676 -5.265 33.526 1.00 63.12 82 VAL A O 1
ATOM 680 N N . ASN A 1 83 ? -23.377 -7.278 32.816 1.00 71.19 83 ASN A N 1
ATOM 681 C CA . ASN A 1 83 ? -24.641 -7.187 33.537 1.00 71.19 83 ASN A CA 1
ATOM 682 C C . ASN A 1 83 ? -24.436 -7.426 35.046 1.00 71.19 83 ASN A C 1
ATOM 684 O O . ASN A 1 83 ? -23.386 -7.902 35.481 1.00 71.19 83 ASN A O 1
ATOM 688 N N . ASP A 1 84 ? -25.468 -7.165 35.851 1.00 80.44 84 ASP A N 1
ATOM 689 C CA . ASP A 1 84 ? -25.435 -7.311 37.320 1.00 80.44 84 ASP A CA 1
ATOM 690 C C . ASP A 1 84 ? -25.105 -8.737 37.816 1.00 80.44 84 ASP A C 1
ATOM 692 O O . ASP A 1 84 ? -24.887 -8.960 39.007 1.00 80.44 84 ASP A O 1
ATOM 696 N N . PHE A 1 85 ? -25.043 -9.715 36.907 1.00 77.31 85 PHE A N 1
ATOM 697 C CA . PHE A 1 85 ? -24.691 -11.106 37.179 1.00 77.31 85 PHE A CA 1
ATOM 698 C C . PHE A 1 85 ? -23.245 -11.455 36.792 1.00 77.31 85 PHE A C 1
ATOM 700 O O . PHE A 1 85 ? -22.859 -12.622 36.869 1.00 77.31 85 PHE A O 1
ATOM 707 N N . GLY A 1 86 ? -22.438 -10.474 36.372 1.00 68.25 86 GLY A N 1
ATOM 708 C CA . GLY A 1 86 ? -21.051 -10.692 35.956 1.00 68.25 86 GLY A CA 1
ATOM 709 C C . GLY A 1 86 ? -20.919 -11.416 34.613 1.00 68.25 86 GLY A C 1
ATOM 710 O O . GLY A 1 86 ? -19.862 -11.977 34.321 1.00 68.25 86 GLY A O 1
ATOM 711 N N . VAL A 1 87 ? -21.987 -11.447 33.811 1.00 73.75 87 VAL A N 1
ATOM 712 C CA . VAL A 1 87 ? -22.003 -12.096 32.498 1.00 73.75 87 VAL A CA 1
ATOM 713 C C . VAL A 1 87 ? -21.742 -11.048 31.425 1.00 73.75 87 VAL A C 1
ATOM 715 O O . VAL A 1 87 ? -22.429 -10.031 31.359 1.00 73.75 87 VAL A O 1
ATOM 718 N N . TYR A 1 88 ? -20.762 -11.328 30.570 1.00 69.50 88 TYR A N 1
ATOM 719 C CA . TYR A 1 88 ? -20.458 -10.518 29.397 1.00 69.50 88 TYR A CA 1
ATOM 720 C C . TYR A 1 88 ? -21.533 -10.722 28.329 1.00 69.50 88 TYR A C 1
ATOM 722 O O . TYR A 1 88 ? -21.764 -11.856 27.899 1.00 69.50 88 TYR A O 1
ATOM 730 N N . GLN A 1 89 ? -22.168 -9.640 27.885 1.00 60.06 89 GLN A N 1
ATOM 731 C CA . GLN A 1 89 ? -23.016 -9.661 26.696 1.00 60.06 89 GLN A CA 1
ATOM 732 C C . GLN A 1 89 ? -22.261 -9.025 25.530 1.00 60.06 89 GLN A C 1
ATOM 734 O O . GLN A 1 89 ? -21.637 -7.977 25.668 1.00 60.06 89 GLN A O 1
ATOM 739 N N . ILE A 1 90 ? -22.269 -9.718 24.391 1.00 61.62 90 ILE A N 1
ATOM 740 C CA . ILE A 1 90 ? -21.786 -9.174 23.124 1.00 61.62 90 ILE A CA 1
ATOM 741 C C . ILE A 1 90 ? -23.008 -8.560 22.456 1.00 61.62 90 ILE A C 1
ATOM 743 O O . ILE A 1 90 ? -23.930 -9.294 22.087 1.00 61.62 90 ILE A O 1
ATOM 747 N N . ASP A 1 91 ? -23.022 -7.236 22.335 1.00 57.12 91 ASP A N 1
ATOM 748 C CA . ASP A 1 91 ? -24.081 -6.553 21.606 1.00 57.12 91 ASP A CA 1
ATOM 749 C C . ASP A 1 91 ? -24.014 -6.970 20.128 1.00 57.12 91 ASP A C 1
ATOM 751 O O . ASP A 1 91 ? -22.971 -6.868 19.476 1.00 57.12 91 ASP A O 1
ATOM 755 N N . SER A 1 92 ? -25.096 -7.573 19.636 1.00 55.16 92 SER A N 1
ATOM 756 C CA . SER A 1 92 ? -25.110 -8.290 18.350 1.00 55.16 92 SER A CA 1
ATOM 757 C C . SER A 1 92 ? -25.491 -7.398 17.171 1.00 55.16 92 SER A C 1
ATOM 759 O O . SER A 1 92 ? -25.529 -7.880 16.041 1.00 55.16 92 SER A O 1
ATOM 761 N N . ASP A 1 93 ? -25.719 -6.106 17.410 1.00 54.50 93 ASP A N 1
ATOM 762 C CA . ASP A 1 93 ? -26.113 -5.126 16.391 1.00 54.50 93 ASP A CA 1
ATOM 763 C C . ASP A 1 93 ? -24.918 -4.585 15.564 1.00 54.50 93 ASP A C 1
ATOM 765 O O . ASP A 1 93 ? -24.951 -3.455 15.068 1.00 54.50 93 ASP A O 1
ATOM 769 N N . THR A 1 94 ? -23.848 -5.381 15.394 1.00 46.44 94 THR A N 1
ATOM 770 C CA . THR A 1 94 ? -22.674 -5.039 14.555 1.00 46.44 94 THR A CA 1
ATOM 771 C C . THR A 1 94 ? -22.661 -5.717 13.193 1.00 46.44 94 THR A C 1
ATOM 773 O O . THR A 1 94 ? -22.913 -6.939 13.113 1.00 46.44 94 THR A O 1
#

Secondary structure (DSSP, 8-state):
-EEETTEEEEEHHHHTSSS---HHHHHHHHHGGGT--HHHHHHHHHPPTT-EEE-SSEEEEEETTEEEEEE---------EE-TTSPEE-----

Sequence (94 aa):
VINRFGYQLIRLDELVNDYNVDVSQLLYQFFSGYGFTEDNCKKCLTAKVGSEFHSETHDLLIDRGNIILRRKNEFKPLELEVNDFGVYQIDSDT

Radius of gyration: 18.45 Å; chains: 1; bounding box: 37×21×60 Å

pLDDT: mean 75.74, std 14.24, range [46.44, 92.5]

Foldseek 3Di:
DDDDDQKDKDAQVVLPPDDPDDSLVVQCVVCVVVADDSVNSVCLVVDDQQDWDDGPFWIWGRHDRMIMIGGPDPPPPQPQDQPPVRDTDRDPPD